Protein AF-A0A520V475-F1 (afdb_monomer)

Radius of gyration: 19.67 Å; Cα contacts (8 Å, |Δi|>4): 107; chains: 1; bounding box: 27×56×56 Å

Nearest PDB structures (foldseek):
  7ae9-assembly2_G  TM=4.766E-01  e=3.519E-02  Aphanizomenon flos-aquae 2012/KM1/D3
  7ae9-assembly1_E  TM=4.631E-01  e=1.419E-01  Aphanizomenon flos-aquae 2012/KM1/D3
  7ae2-assembly1_B-2  TM=5.123E-01  e=3.446E-01  Aphanizomenon flos-aquae 2012/KM1/D3
  8zpj-assembly1_A-1  TM=6.627E-01  e=3.375E+00  Escherichia coli K-12

Foldseek 3Di:
DDDDPDPPPVVVCVVPPCVPDDCPDCPDVLLVVLLVPDPDPVVNVLSVQWPDKPQSPDDLPPDDDPAAREIETEGNDPVSLVVVVVLCVDPVSVVVVLVSCCVRRNNRHHYHYDYD

Sequence (116 aa):
MKRKKKLDTDLNRELFDTSKYIRIYELSPIWFKLLSNLENNFLRELLEDVNYIKGIESKPVNVIDNKPLSLEINFKTNSSYNLFKLSMTNEESRKIIEKIFKVTFGDEIKLSIQKP

Solvent-accessible surface area (backbone atoms only — not comparable to full-atom values): 7176 Å² total; per-residue (Å²): 137,87,83,77,78,78,76,63,64,64,65,54,51,61,78,67,54,59,86,84,55,81,74,88,72,76,72,46,71,67,55,52,51,43,55,72,68,48,86,48,66,69,61,36,59,48,64,65,45,47,68,52,67,47,70,72,78,91,58,84,88,68,85,77,66,106,61,56,51,52,37,38,41,26,21,64,39,67,65,48,39,51,53,50,54,52,37,61,68,37,66,70,52,27,53,54,50,52,51,55,47,29,77,66,73,40,90,52,63,41,82,44,79,40,77,97

pLDDT: mean 70.55, std 13.69, range [37.84, 87.12]

Structure (mmCIF, N/CA/C/O backbone):
data_AF-A0A520V475-F1
#
_entry.id   AF-A0A520V475-F1
#
loop_
_atom_site.group_PDB
_atom_site.id
_atom_site.type_symbol
_atom_site.label_atom_id
_atom_site.label_alt_id
_atom_site.label_comp_id
_atom_site.label_asym_id
_atom_site.label_entity_id
_atom_site.label_seq_id
_atom_site.pdbx_PDB_ins_code
_atom_site.Cartn_x
_atom_site.Cartn_y
_atom_site.Cartn_z
_atom_site.occupancy
_atom_site.B_iso_or_equiv
_atom_site.auth_seq_id
_atom_site.auth_comp_id
_atom_site.auth_asym_id
_atom_site.auth_atom_id
_atom_site.pdbx_PDB_model_num
ATOM 1 N N . MET A 1 1 ? -14.883 -42.089 -39.921 1.00 40.56 1 MET A N 1
ATOM 2 C CA . MET A 1 1 ? -13.676 -42.258 -39.076 1.00 40.56 1 MET A CA 1
ATOM 3 C C . MET A 1 1 ? -13.364 -40.945 -38.360 1.00 40.56 1 MET A C 1
ATOM 5 O O . MET A 1 1 ? -12.984 -39.987 -39.017 1.00 40.56 1 MET A O 1
ATOM 9 N N . LYS A 1 2 ? -13.570 -40.857 -37.037 1.00 43.94 2 LYS A N 1
ATOM 10 C CA . LYS A 1 2 ? -13.237 -39.652 -36.253 1.00 43.94 2 LYS A CA 1
ATOM 11 C C . LYS A 1 2 ? -11.760 -39.717 -35.839 1.00 43.94 2 LYS A C 1
ATOM 13 O O . LYS A 1 2 ? -11.410 -40.496 -34.958 1.00 43.94 2 LYS A O 1
ATOM 18 N N . ARG A 1 3 ? -10.888 -38.933 -36.485 1.00 49.47 3 ARG A N 1
ATOM 19 C CA . ARG A 1 3 ? -9.482 -38.771 -36.070 1.00 49.47 3 ARG A CA 1
ATOM 20 C C . ARG A 1 3 ? -9.451 -37.995 -34.748 1.00 49.47 3 ARG A C 1
ATOM 22 O O . ARG A 1 3 ? -9.701 -36.794 -34.737 1.00 49.47 3 ARG A O 1
ATOM 29 N N . LYS A 1 4 ? -9.170 -38.672 -33.632 1.00 56.88 4 LYS A N 1
ATOM 30 C CA . LYS A 1 4 ? -8.828 -38.003 -32.368 1.00 56.88 4 LYS A CA 1
ATOM 31 C C . LYS A 1 4 ? -7.462 -37.333 -32.559 1.00 56.88 4 LYS A C 1
ATOM 33 O O . LYS A 1 4 ? -6.468 -38.035 -32.729 1.00 56.88 4 LYS A O 1
ATOM 38 N N . LYS A 1 5 ? -7.416 -35.994 -32.581 1.00 59.22 5 LYS A N 1
ATOM 39 C CA . LYS A 1 5 ? -6.159 -35.236 -32.473 1.00 59.22 5 LYS A CA 1
ATOM 40 C C . LYS A 1 5 ? -5.519 -35.628 -31.139 1.00 59.22 5 LYS A C 1
ATOM 42 O O . LYS A 1 5 ? -6.118 -35.385 -30.095 1.00 59.22 5 LYS A O 1
ATOM 47 N N . LYS A 1 6 ? -4.353 -36.278 -31.172 1.00 58.09 6 LYS A N 1
ATOM 48 C CA . LYS A 1 6 ? -3.510 -36.407 -29.979 1.00 58.09 6 LYS A CA 1
ATOM 49 C C . LYS A 1 6 ? -3.157 -34.979 -29.562 1.00 58.09 6 LYS A C 1
ATOM 51 O O . LYS A 1 6 ? -2.584 -34.251 -30.365 1.00 58.09 6 L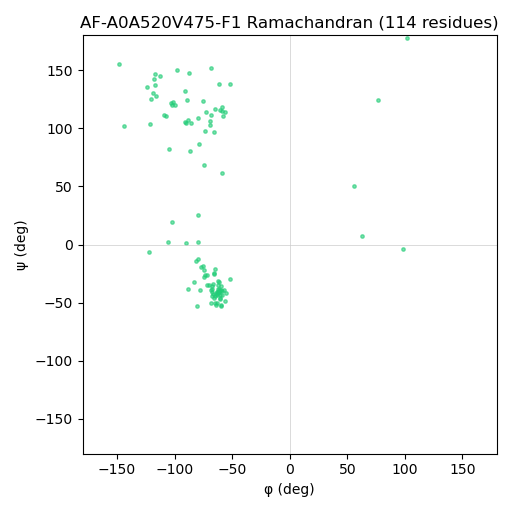YS A O 1
ATOM 56 N N . LEU A 1 7 ? -3.600 -34.553 -28.381 1.00 57.16 7 LEU A N 1
ATOM 57 C CA . LEU A 1 7 ? -3.084 -33.330 -27.779 1.00 57.16 7 LEU A CA 1
ATOM 58 C C . LEU A 1 7 ? -1.606 -33.589 -27.485 1.00 57.16 7 LEU A C 1
ATOM 60 O O . LEU A 1 7 ? -1.306 -34.479 -26.692 1.00 57.16 7 LEU A O 1
ATOM 64 N N . ASP A 1 8 ? -0.716 -32.845 -28.134 1.00 58.75 8 ASP A N 1
ATOM 65 C CA . ASP A 1 8 ? 0.701 -32.814 -27.780 1.00 58.75 8 ASP A CA 1
ATOM 66 C C . ASP A 1 8 ? 0.832 -32.187 -26.390 1.00 58.75 8 ASP A C 1
ATOM 68 O O . ASP A 1 8 ? 0.770 -30.970 -26.204 1.00 58.75 8 ASP A O 1
ATOM 72 N N . THR A 1 9 ? 0.921 -33.038 -25.373 1.00 59.53 9 THR A N 1
ATOM 73 C CA . THR A 1 9 ? 1.080 -32.637 -23.971 1.00 59.53 9 THR A CA 1
ATOM 74 C C . THR A 1 9 ? 2.421 -31.956 -23.710 1.00 59.53 9 THR A C 1
ATOM 76 O O . THR A 1 9 ? 2.509 -31.139 -22.796 1.00 59.53 9 THR A O 1
ATOM 79 N N . ASP A 1 10 ? 3.429 -32.234 -24.536 1.00 58.38 10 ASP A N 1
ATOM 80 C CA . ASP A 1 10 ? 4.772 -31.671 -24.392 1.00 58.38 10 ASP A CA 1
ATOM 81 C C . ASP A 1 10 ? 4.845 -30.223 -24.891 1.00 58.38 10 ASP A C 1
ATOM 83 O O . ASP A 1 10 ? 5.401 -29.370 -24.202 1.00 58.38 10 ASP A O 1
ATOM 87 N N . LEU A 1 11 ? 4.158 -29.900 -25.995 1.00 56.31 11 LEU A N 1
ATOM 88 C CA . LEU A 1 11 ? 4.054 -28.523 -26.493 1.00 56.31 11 LEU A CA 1
ATOM 89 C C . LEU A 1 11 ? 3.360 -27.607 -25.471 1.00 56.31 11 LEU A C 1
ATOM 91 O O . LEU A 1 11 ? 3.749 -26.461 -25.268 1.00 56.31 11 LEU A O 1
ATOM 95 N N . ASN A 1 12 ? 2.344 -28.135 -24.783 1.00 58.88 12 ASN A N 1
ATOM 96 C CA . ASN A 1 12 ? 1.657 -27.401 -23.725 1.00 58.88 12 ASN A CA 1
ATOM 97 C C . ASN A 1 12 ? 2.564 -27.171 -22.511 1.00 58.88 12 ASN A C 1
ATOM 99 O O . ASN A 1 12 ? 2.521 -26.093 -21.932 1.00 58.88 12 ASN A O 1
ATOM 103 N N . ARG A 1 13 ? 3.411 -28.138 -22.131 1.00 58.66 13 ARG A N 1
ATOM 104 C CA . ARG A 1 13 ? 4.364 -27.952 -21.024 1.00 58.66 13 ARG A CA 1
ATOM 105 C C . ARG A 1 13 ? 5.362 -26.837 -21.306 1.00 58.66 13 ARG A C 1
ATOM 107 O O . ARG A 1 13 ? 5.609 -26.038 -20.413 1.00 58.66 13 ARG A O 1
ATOM 114 N N . GLU A 1 14 ? 5.882 -26.756 -22.527 1.00 60.50 14 GLU A N 1
ATOM 115 C CA . GLU A 1 14 ? 6.825 -25.698 -22.906 1.00 60.50 14 GLU A CA 1
ATOM 116 C C . GLU A 1 14 ? 6.180 -24.307 -22.944 1.00 60.50 14 GLU A C 1
ATOM 118 O O . GLU A 1 14 ? 6.814 -23.338 -22.537 1.00 60.50 14 GLU A O 1
ATOM 123 N N . LEU A 1 15 ? 4.912 -24.199 -23.362 1.00 59.06 15 LEU A N 1
ATOM 124 C CA . LEU A 1 15 ? 4.174 -22.927 -23.371 1.00 59.06 15 LEU A CA 1
ATOM 125 C C . LEU A 1 15 ? 3.916 -22.363 -21.963 1.00 59.06 15 LEU A C 1
ATOM 127 O O . LEU A 1 15 ? 3.755 -21.152 -21.817 1.00 59.06 15 LEU A O 1
ATOM 131 N N . PHE A 1 16 ? 3.883 -23.216 -20.934 1.00 57.91 16 PHE A N 1
ATOM 132 C CA . PHE A 1 16 ? 3.700 -22.808 -19.535 1.00 57.91 16 PHE A CA 1
ATOM 133 C C . PHE A 1 16 ? 4.988 -22.876 -18.702 1.00 57.91 16 PHE A C 1
ATOM 135 O O . PHE A 1 16 ? 4.956 -22.582 -17.505 1.00 57.91 16 PHE A O 1
ATOM 142 N N . ASP A 1 17 ? 6.124 -23.240 -19.303 1.00 60.34 17 ASP A N 1
ATOM 143 C CA . ASP A 1 17 ? 7.411 -23.270 -18.615 1.00 60.34 17 ASP A CA 1
ATOM 144 C C . ASP A 1 17 ? 7.983 -21.854 -18.496 1.00 60.34 17 ASP A C 1
ATOM 146 O O . ASP A 1 17 ? 8.768 -21.373 -19.317 1.00 60.34 17 ASP A O 1
ATOM 150 N N . THR A 1 18 ? 7.576 -21.166 -17.431 1.00 60.06 18 THR A N 1
ATOM 151 C CA . THR A 1 18 ? 8.043 -19.808 -17.157 1.00 60.06 18 THR A CA 1
ATOM 152 C C . THR A 1 18 ? 9.435 -19.755 -16.520 1.00 60.06 18 THR A C 1
ATOM 154 O O . THR A 1 18 ? 9.901 -18.662 -16.205 1.00 60.06 18 THR A O 1
ATOM 157 N N . SER A 1 19 ? 10.108 -20.897 -16.306 1.00 61.12 19 SER A N 1
ATOM 158 C CA . SER A 1 19 ? 11.432 -20.949 -15.660 1.00 61.12 19 SER A CA 1
ATOM 159 C C . SER A 1 19 ? 12.535 -20.258 -16.471 1.00 61.12 19 SER A C 1
ATOM 161 O O . SER A 1 19 ? 13.546 -19.837 -15.915 1.00 61.12 19 SER A O 1
ATOM 163 N N . LYS A 1 20 ? 12.316 -20.095 -17.782 1.00 57.91 20 LYS A N 1
ATOM 164 C CA . LYS A 1 20 ? 13.227 -19.419 -18.720 1.00 57.91 20 LYS A CA 1
ATOM 165 C C . LYS A 1 20 ? 13.139 -17.891 -18.661 1.00 57.91 20 LYS A C 1
ATOM 167 O O . LYS A 1 20 ? 13.991 -17.217 -19.236 1.00 57.91 20 LYS A O 1
ATOM 172 N N . TYR A 1 21 ? 12.125 -17.338 -17.994 1.00 52.56 21 TYR A N 1
ATOM 173 C CA . TYR A 1 21 ? 11.941 -15.895 -17.875 1.00 52.56 21 TYR A CA 1
ATOM 174 C C . TYR A 1 21 ? 12.412 -15.415 -16.506 1.00 52.56 21 TYR A C 1
ATOM 176 O O . TYR A 1 21 ? 11.906 -15.836 -15.466 1.00 52.56 21 TYR A O 1
ATOM 184 N N . ILE A 1 22 ? 13.353 -14.475 -16.508 1.00 47.22 22 ILE A N 1
ATOM 185 C CA . ILE A 1 22 ? 13.708 -13.719 -15.310 1.00 47.22 22 ILE A CA 1
ATOM 186 C C . ILE A 1 22 ? 12.555 -12.752 -15.047 1.00 47.22 22 ILE A C 1
ATOM 188 O O . ILE A 1 22 ? 12.287 -11.858 -15.853 1.00 47.22 22 ILE A O 1
ATOM 192 N N . ARG A 1 23 ? 11.840 -12.939 -13.935 1.00 50.44 23 ARG A N 1
ATOM 193 C CA . ARG A 1 23 ? 10.809 -11.991 -13.503 1.00 50.44 23 ARG A CA 1
ATOM 194 C C . ARG A 1 23 ? 11.505 -10.705 -13.062 1.00 50.44 23 ARG A C 1
ATOM 196 O O . ARG A 1 23 ? 12.101 -10.646 -11.996 1.00 50.44 23 ARG A O 1
ATOM 203 N N . ILE A 1 24 ? 11.453 -9.689 -13.918 1.00 46.47 24 ILE A N 1
ATOM 204 C CA . ILE A 1 24 ? 12.111 -8.390 -13.697 1.00 46.47 24 ILE A CA 1
ATOM 205 C C . ILE A 1 24 ? 11.355 -7.554 -12.644 1.00 46.47 24 ILE A C 1
ATOM 207 O O . ILE A 1 24 ? 11.941 -6.694 -12.000 1.00 46.47 24 ILE A O 1
ATOM 211 N N . TYR A 1 25 ? 10.066 -7.854 -12.438 1.00 52.31 25 TYR A N 1
ATOM 212 C CA . TYR A 1 25 ? 9.224 -7.322 -11.368 1.00 52.31 25 TYR A CA 1
ATOM 213 C C . TYR A 1 25 ? 8.261 -8.415 -10.887 1.00 52.31 25 TYR A C 1
ATOM 215 O O . TYR A 1 25 ? 7.251 -8.689 -11.534 1.00 52.31 25 TYR A O 1
ATOM 223 N N . GLU A 1 26 ? 8.541 -9.044 -9.747 1.00 56.56 26 GLU A N 1
ATOM 224 C CA . GLU A 1 26 ? 7.498 -9.730 -8.979 1.00 56.56 26 GLU A CA 1
ATOM 225 C C . GLU A 1 26 ? 6.844 -8.712 -8.050 1.00 56.56 26 GLU A C 1
ATOM 227 O O . GLU A 1 26 ? 7.153 -8.629 -6.863 1.00 56.56 26 GLU A O 1
ATOM 232 N N . LEU A 1 27 ? 5.914 -7.913 -8.580 1.00 60.38 27 LEU A N 1
ATOM 233 C CA . LEU A 1 27 ? 4.917 -7.323 -7.692 1.00 60.38 27 LEU A CA 1
ATOM 234 C C . LEU A 1 27 ? 4.195 -8.495 -7.026 1.00 60.38 27 LEU A C 1
ATOM 236 O O . LEU A 1 27 ? 3.622 -9.344 -7.712 1.00 60.38 27 LEU A O 1
ATOM 240 N N . SER A 1 28 ? 4.286 -8.579 -5.697 1.00 66.50 28 SER A N 1
ATOM 241 C CA . SER A 1 28 ? 3.705 -9.692 -4.949 1.00 66.5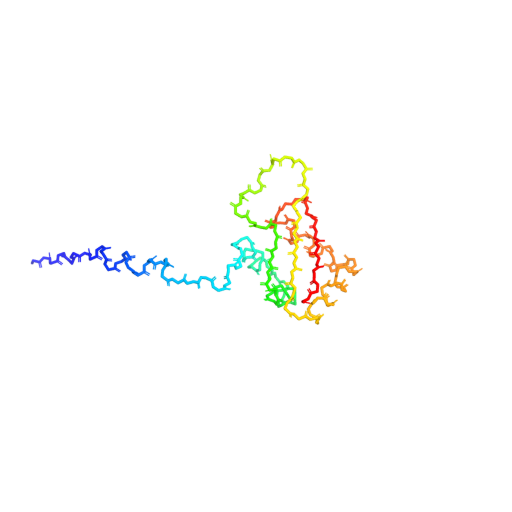0 28 SER A CA 1
ATOM 242 C C . SER A 1 28 ? 2.230 -9.873 -5.338 1.00 66.50 28 SER A C 1
ATOM 244 O O . SER A 1 28 ? 1.514 -8.871 -5.450 1.00 66.50 28 SER A O 1
ATOM 246 N N . PRO A 1 29 ? 1.725 -11.110 -5.515 1.00 68.88 29 PRO A N 1
ATOM 247 C CA . PRO A 1 29 ? 0.328 -11.355 -5.882 1.00 68.88 29 PRO A CA 1
ATOM 248 C C . PRO A 1 29 ? -0.684 -10.640 -4.974 1.00 68.88 29 PRO A C 1
ATOM 250 O O . PRO A 1 29 ? -1.760 -10.241 -5.415 1.00 68.88 29 PRO A O 1
ATOM 253 N N . ILE A 1 30 ? -0.326 -10.429 -3.704 1.00 70.50 30 ILE A N 1
ATOM 254 C CA . ILE A 1 30 ? -1.152 -9.707 -2.730 1.00 70.50 30 ILE A CA 1
ATOM 255 C C . ILE A 1 30 ? -1.184 -8.200 -3.038 1.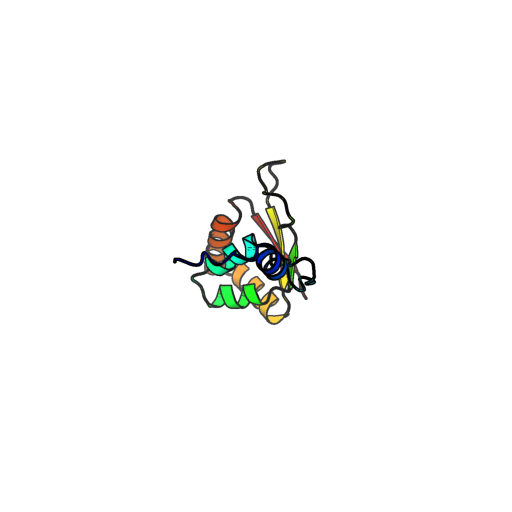00 70.50 30 ILE A C 1
ATOM 257 O O . ILE A 1 30 ? -2.225 -7.566 -2.892 1.00 70.50 30 ILE A O 1
ATOM 261 N N . TRP A 1 31 ? -0.087 -7.627 -3.539 1.00 76.69 31 TRP A N 1
ATOM 262 C CA . TRP A 1 31 ? -0.064 -6.242 -4.012 1.00 76.69 31 TRP A CA 1
ATOM 263 C C . TRP A 1 31 ? -0.914 -6.058 -5.266 1.00 76.69 31 TRP A C 1
ATOM 265 O O . TRP A 1 31 ? -1.673 -5.099 -5.369 1.00 76.69 31 TRP A O 1
ATOM 275 N N . PHE A 1 32 ? -0.863 -7.016 -6.194 1.00 74.44 32 PHE A N 1
ATOM 276 C CA . PHE A 1 32 ? -1.749 -7.005 -7.357 1.00 74.44 32 PHE A CA 1
ATOM 277 C C . PHE A 1 32 ? -3.228 -7.077 -6.946 1.00 74.44 32 PHE A C 1
ATOM 279 O O . PHE A 1 32 ? -4.067 -6.361 -7.496 1.00 74.44 32 PHE A O 1
ATOM 286 N N . LYS A 1 33 ? -3.548 -7.888 -5.927 1.00 74.19 33 LYS A N 1
ATOM 287 C CA . LYS A 1 33 ? -4.888 -7.938 -5.328 1.00 74.19 33 LYS A CA 1
ATOM 288 C C . LYS A 1 33 ? -5.291 -6.592 -4.718 1.00 74.19 33 LYS A C 1
ATOM 290 O O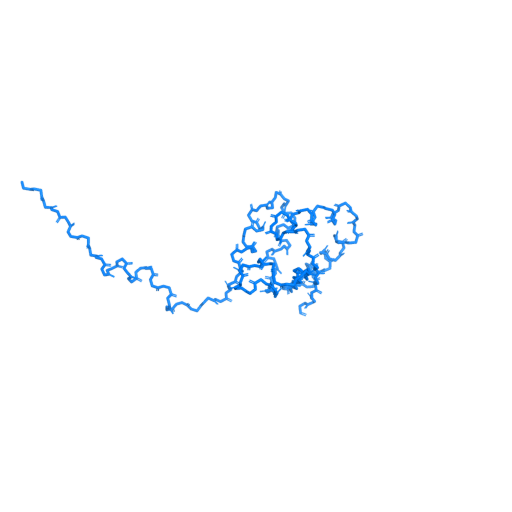 . LYS A 1 33 ? -6.431 -6.179 -4.902 1.00 74.19 33 LYS A O 1
ATOM 295 N N . LEU A 1 34 ? -4.366 -5.896 -4.050 1.00 81.12 34 LEU A N 1
ATOM 296 C CA . LEU A 1 34 ? -4.609 -4.545 -3.544 1.00 81.12 34 LEU A CA 1
ATOM 297 C C . LEU A 1 34 ? -4.945 -3.589 -4.688 1.00 81.12 34 LEU A C 1
ATOM 299 O O . LEU A 1 34 ? -5.992 -2.954 -4.648 1.00 81.12 34 LEU A O 1
ATOM 303 N N . LEU A 1 35 ? -4.102 -3.536 -5.724 1.00 79.81 35 LEU A N 1
ATOM 304 C CA . LEU A 1 35 ? -4.293 -2.649 -6.876 1.00 79.81 35 LEU A CA 1
ATOM 305 C C . LEU A 1 35 ? -5.613 -2.917 -7.612 1.00 79.81 35 LEU A C 1
ATOM 307 O O . LEU A 1 35 ? -6.267 -1.983 -8.065 1.00 79.81 35 LEU A O 1
ATOM 311 N N . SER A 1 36 ? -6.028 -4.183 -7.691 1.00 75.00 36 SER A N 1
ATOM 312 C CA . SER A 1 36 ? -7.284 -4.589 -8.338 1.00 75.00 36 SER A CA 1
ATOM 313 C C . SER A 1 36 ? -8.531 -4.200 -7.537 1.00 75.00 36 SER A C 1
ATOM 315 O O . SER A 1 36 ? -9.595 -4.015 -8.119 1.00 75.00 36 SER A O 1
ATOM 317 N N . ASN A 1 37 ? -8.404 -4.066 -6.214 1.00 75.62 37 ASN A N 1
ATOM 318 C CA . ASN A 1 37 ? -9.492 -3.674 -5.314 1.00 75.62 37 ASN A CA 1
ATOM 319 C C . ASN A 1 37 ? -9.588 -2.149 -5.117 1.00 75.62 37 ASN A C 1
ATOM 321 O O . ASN A 1 37 ? -10.428 -1.678 -4.348 1.00 75.62 37 ASN A O 1
ATOM 325 N N . LEU A 1 38 ? -8.723 -1.366 -5.770 1.00 78.38 38 LEU A N 1
ATOM 326 C CA . LEU A 1 38 ? -8.752 0.090 -5.701 1.00 78.38 38 LEU A CA 1
ATOM 327 C C . LEU A 1 38 ? -9.826 0.661 -6.627 1.00 78.38 38 LEU A C 1
ATOM 329 O O . LEU A 1 38 ? -9.651 0.709 -7.840 1.00 78.38 38 LEU A O 1
ATOM 333 N N . GLU A 1 39 ? -10.899 1.187 -6.038 1.00 71.69 39 GLU A N 1
ATOM 334 C CA . GLU A 1 39 ? -11.875 2.026 -6.754 1.00 71.69 39 GLU A CA 1
ATOM 335 C C . GLU A 1 39 ? -11.353 3.458 -6.981 1.00 71.69 39 GLU A C 1
ATOM 337 O O . GLU A 1 39 ? -11.844 4.187 -7.840 1.00 71.69 39 GLU A O 1
ATOM 342 N N . ASN A 1 40 ? -10.342 3.880 -6.213 1.00 75.56 40 ASN A N 1
ATOM 343 C CA . ASN A 1 40 ? -9.756 5.212 -6.314 1.00 75.56 40 ASN A CA 1
ATOM 344 C C . ASN A 1 40 ? -8.616 5.236 -7.347 1.00 75.56 40 ASN A C 1
ATOM 346 O O . ASN A 1 40 ? -7.511 4.761 -7.070 1.00 75.56 40 ASN A O 1
ATOM 350 N N . ASN A 1 41 ? -8.880 5.850 -8.506 1.00 77.50 41 ASN A N 1
ATOM 351 C CA . ASN A 1 41 ? -7.918 5.982 -9.607 1.00 77.50 41 ASN A CA 1
ATOM 352 C C . ASN A 1 41 ? -6.617 6.689 -9.193 1.00 77.50 41 ASN A C 1
ATOM 354 O O . ASN A 1 41 ? -5.541 6.251 -9.583 1.00 77.50 41 ASN A O 1
ATOM 358 N N . PHE A 1 42 ? -6.693 7.724 -8.349 1.00 78.12 42 PHE A N 1
ATOM 359 C CA . PHE A 1 42 ? -5.508 8.458 -7.895 1.00 78.12 42 PHE A CA 1
ATOM 360 C C . PHE A 1 42 ? -4.592 7.584 -7.031 1.00 78.12 42 PHE A C 1
ATOM 362 O O . PHE A 1 42 ? -3.378 7.545 -7.226 1.00 78.12 42 PHE A O 1
ATOM 369 N N . LEU A 1 43 ? -5.173 6.851 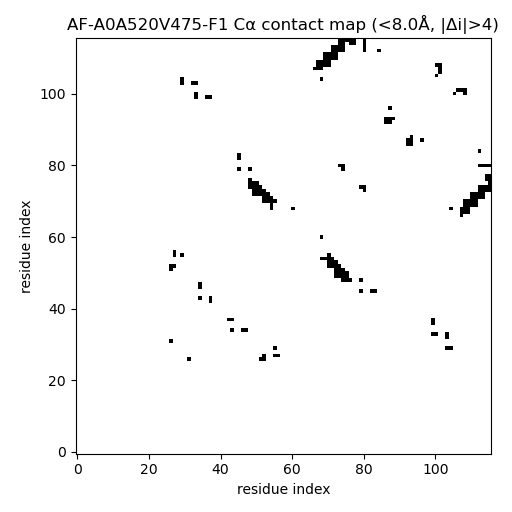-6.076 1.00 78.31 43 LEU A N 1
ATOM 370 C CA . LEU A 1 43 ? -4.394 5.971 -5.207 1.00 78.31 43 LEU A CA 1
ATOM 371 C C . LEU A 1 43 ? -3.789 4.806 -5.999 1.00 78.31 43 LEU A C 1
ATOM 373 O O . LEU A 1 43 ? -2.680 4.370 -5.700 1.00 78.31 43 LEU A O 1
ATOM 377 N N . ARG A 1 44 ? -4.502 4.325 -7.021 1.00 81.25 44 ARG A N 1
ATOM 378 C CA . ARG A 1 44 ? -4.016 3.278 -7.917 1.00 81.25 44 ARG A CA 1
ATOM 379 C C . ARG A 1 44 ? -2.800 3.727 -8.718 1.00 81.25 44 ARG A C 1
ATOM 381 O O . ARG A 1 44 ? -1.785 3.046 -8.649 1.00 81.25 44 ARG A O 1
ATOM 388 N N . GLU A 1 45 ? -2.873 4.867 -9.402 1.00 80.88 45 GLU A N 1
ATOM 389 C CA . GLU A 1 45 ? -1.738 5.416 -10.163 1.00 80.88 45 GLU A CA 1
ATOM 390 C C . GLU A 1 45 ? -0.500 5.590 -9.277 1.00 80.88 45 GLU A C 1
ATOM 392 O O . GLU A 1 45 ? 0.618 5.234 -9.646 1.00 80.88 45 GLU A O 1
ATOM 397 N N . LEU A 1 46 ? -0.712 6.072 -8.054 1.00 82.19 46 LEU A N 1
ATOM 398 C CA . LEU A 1 46 ? 0.365 6.284 -7.105 1.00 82.19 46 LEU A CA 1
ATOM 399 C C . LEU A 1 4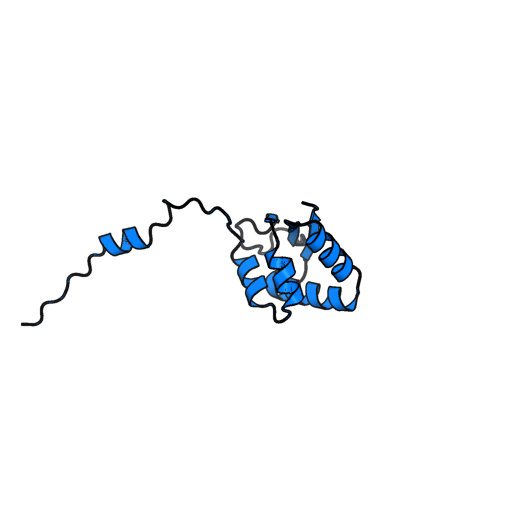6 ? 0.987 4.966 -6.605 1.00 82.19 46 LEU A C 1
ATOM 401 O O . LEU A 1 46 ? 2.203 4.892 -6.424 1.00 82.19 46 LEU A O 1
ATOM 405 N N . LEU A 1 47 ? 0.180 3.926 -6.369 1.00 81.69 47 LEU A N 1
ATOM 406 C CA . LEU A 1 47 ? 0.660 2.614 -5.912 1.00 81.69 47 LEU A CA 1
ATOM 407 C C . LEU A 1 47 ? 1.190 1.729 -7.059 1.00 81.69 47 LEU A C 1
ATOM 409 O O . LEU A 1 47 ? 1.880 0.741 -6.793 1.00 81.69 47 LEU A O 1
ATOM 413 N N . GLU A 1 48 ? 0.907 2.080 -8.316 1.00 82.69 48 GLU A N 1
ATOM 414 C CA . GLU A 1 48 ? 1.557 1.527 -9.513 1.00 82.69 48 GLU A CA 1
ATOM 415 C C . GLU A 1 48 ? 2.988 2.080 -9.695 1.00 82.69 48 GLU A C 1
ATOM 417 O O . GLU A 1 48 ? 3.877 1.375 -10.190 1.00 82.69 48 GLU A O 1
ATOM 422 N N . ASP A 1 49 ? 3.263 3.295 -9.205 1.00 83.06 49 ASP A N 1
ATOM 423 C CA . ASP A 1 49 ? 4.601 3.912 -9.204 1.00 83.06 49 ASP A CA 1
ATOM 424 C C . ASP A 1 49 ? 5.521 3.403 -8.070 1.00 83.06 49 ASP A C 1
ATOM 426 O O . ASP A 1 49 ? 6.456 4.071 -7.619 1.00 83.06 49 ASP A O 1
ATOM 430 N N . VAL A 1 50 ? 5.267 2.189 -7.588 1.00 83.06 50 VAL A N 1
ATOM 431 C CA . VAL A 1 50 ? 6.054 1.522 -6.549 1.00 83.06 50 VAL A CA 1
ATOM 432 C C . VAL A 1 50 ? 7.153 0.682 -7.195 1.00 83.06 50 VAL A C 1
ATOM 434 O O . VAL A 1 50 ? 6.925 -0.057 -8.152 1.00 83.06 50 VAL A O 1
ATOM 437 N N . ASN A 1 51 ? 8.375 0.831 -6.690 1.00 76.75 51 ASN A N 1
ATOM 438 C CA . ASN A 1 51 ? 9.565 0.131 -7.159 1.00 76.75 51 ASN A CA 1
ATOM 439 C C . ASN A 1 51 ? 9.634 -1.283 -6.570 1.00 76.75 51 ASN A C 1
ATOM 441 O O . ASN A 1 51 ? 9.716 -2.267 -7.300 1.00 76.75 51 ASN A O 1
ATOM 445 N N . TYR A 1 52 ? 9.536 -1.382 -5.244 1.00 72.56 52 TYR A N 1
ATOM 446 C CA . TYR A 1 52 ? 9.451 -2.647 -4.524 1.00 72.56 52 TYR A CA 1
ATOM 447 C C . TYR A 1 52 ? 8.617 -2.489 -3.252 1.00 72.56 52 TYR A C 1
ATOM 449 O O . TYR A 1 52 ? 8.529 -1.399 -2.679 1.00 72.56 52 TYR A O 1
ATOM 457 N N . ILE A 1 53 ? 8.045 -3.602 -2.786 1.00 75.19 53 ILE A N 1
ATOM 458 C CA . ILE A 1 53 ? 7.463 -3.701 -1.446 1.00 75.19 53 ILE A CA 1
ATOM 459 C C . ILE A 1 53 ? 8.181 -4.804 -0.682 1.00 75.19 53 ILE A C 1
ATOM 461 O O . ILE A 1 53 ? 8.226 -5.944 -1.143 1.00 75.19 53 ILE A O 1
ATOM 465 N N . LYS A 1 54 ? 8.712 -4.477 0.496 1.00 73.19 54 LYS A N 1
ATOM 466 C CA . LYS A 1 54 ? 9.247 -5.468 1.437 1.00 73.19 54 LYS A CA 1
ATOM 467 C C . LYS A 1 54 ? 8.209 -5.786 2.509 1.00 73.19 54 LYS A C 1
ATOM 469 O O . LYS A 1 54 ? 7.379 -4.946 2.854 1.00 73.19 54 LYS A O 1
ATOM 474 N N . GLY A 1 55 ? 8.258 -7.013 3.023 1.00 66.81 55 GLY A N 1
ATOM 475 C CA . GLY A 1 55 ? 7.316 -7.513 4.034 1.00 66.81 55 GLY A CA 1
ATOM 476 C C . GLY A 1 55 ? 6.166 -8.362 3.482 1.00 66.81 55 GLY A C 1
ATOM 477 O O . GLY A 1 55 ? 5.418 -8.931 4.266 1.00 66.81 55 GLY A O 1
ATOM 478 N N . ILE A 1 56 ? 6.054 -8.515 2.155 1.00 64.50 56 ILE A N 1
ATOM 479 C CA . ILE A 1 56 ? 5.088 -9.421 1.490 1.00 64.50 56 ILE A CA 1
ATOM 480 C C . ILE A 1 56 ? 5.778 -10.718 1.012 1.00 64.50 56 ILE A C 1
ATOM 482 O O . ILE A 1 56 ? 5.295 -11.416 0.119 1.00 64.50 56 ILE A O 1
ATOM 486 N N . GLU A 1 57 ? 6.947 -11.033 1.573 1.00 55.12 57 GLU A N 1
ATOM 487 C CA . GLU A 1 57 ? 7.759 -12.175 1.160 1.00 55.12 57 GLU A CA 1
ATOM 488 C C . GLU A 1 57 ? 7.129 -13.494 1.636 1.00 55.12 57 GLU A C 1
ATOM 490 O O . GLU A 1 57 ? 7.285 -13.937 2.772 1.00 55.12 57 GLU A O 1
ATOM 495 N N . SER A 1 58 ? 6.408 -14.124 0.709 1.00 44.81 58 SER A N 1
ATOM 496 C CA . SER A 1 58 ? 6.382 -15.577 0.479 1.00 44.81 58 SER A CA 1
ATOM 497 C C . SER A 1 58 ? 5.864 -16.499 1.584 1.00 44.81 58 SER A C 1
ATOM 499 O O . SER A 1 58 ? 5.932 -17.719 1.425 1.00 44.81 58 SER A O 1
ATOM 501 N N . LYS A 1 59 ? 5.304 -15.982 2.677 1.00 43.66 59 LYS A N 1
ATOM 502 C CA . LYS A 1 59 ? 4.539 -16.794 3.628 1.00 43.66 59 LYS A CA 1
ATOM 503 C C . LYS A 1 59 ? 3.142 -16.208 3.787 1.00 43.66 59 LYS A C 1
ATOM 505 O O . LYS A 1 59 ? 3.023 -14.990 3.906 1.00 43.66 59 LYS A O 1
ATOM 510 N N . PRO A 1 60 ? 2.081 -17.040 3.791 1.00 40.41 60 PRO A N 1
ATOM 511 C CA . PRO A 1 60 ? 0.793 -16.576 4.275 1.00 40.41 60 PRO A CA 1
ATOM 512 C C . PRO A 1 60 ? 1.054 -16.089 5.695 1.00 40.41 60 PRO A C 1
ATOM 514 O O . PRO A 1 60 ? 1.481 -16.873 6.544 1.00 40.41 60 PRO A O 1
ATOM 517 N N . VAL A 1 61 ? 0.904 -14.787 5.925 1.00 47.78 61 VAL A N 1
ATOM 518 C CA . VAL A 1 61 ? 1.094 -14.183 7.243 1.00 47.78 61 VAL A CA 1
ATOM 519 C C . VAL A 1 61 ? -0.126 -14.554 8.075 1.00 47.78 61 VAL A C 1
ATOM 521 O O . VAL A 1 61 ? -0.987 -13.741 8.374 1.00 47.78 61 VAL A O 1
ATOM 524 N N . ASN A 1 62 ? -0.227 -15.840 8.390 1.00 37.84 62 ASN A N 1
ATOM 525 C CA . ASN A 1 62 ? -0.998 -16.309 9.508 1.00 37.84 62 ASN A CA 1
ATOM 526 C C . ASN A 1 62 ? -0.043 -16.360 10.697 1.00 37.84 62 ASN A C 1
ATOM 528 O O . ASN A 1 62 ? 0.786 -17.259 10.794 1.00 37.84 62 ASN A O 1
ATOM 532 N N . VAL A 1 63 ? -0.208 -15.388 11.592 1.00 46.41 63 VAL A N 1
ATOM 533 C CA . VAL A 1 63 ? -0.340 -15.662 13.029 1.00 46.41 63 VAL A CA 1
ATOM 534 C C . VAL A 1 63 ? 0.808 -16.475 13.652 1.00 46.41 63 VAL A C 1
ATOM 536 O O . VAL A 1 63 ? 0.575 -17.457 14.352 1.00 46.41 63 VAL A O 1
ATOM 539 N N . ILE A 1 64 ? 2.062 -16.083 13.426 1.00 42.56 64 ILE A N 1
ATOM 540 C CA . ILE A 1 64 ? 3.163 -16.530 14.287 1.00 42.56 64 ILE A CA 1
ATOM 541 C C . ILE A 1 64 ? 3.791 -1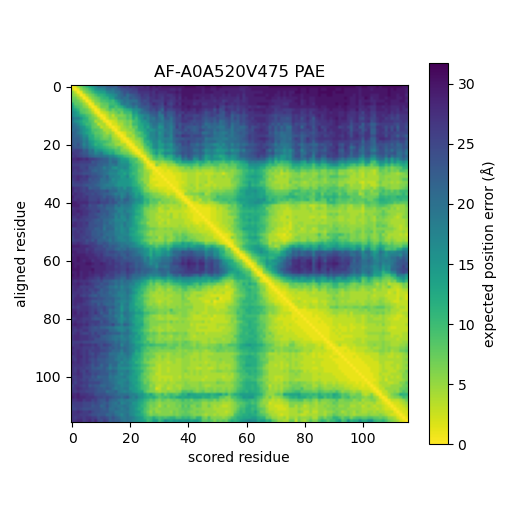5.264 14.849 1.00 42.56 64 ILE A C 1
ATOM 543 O O . ILE A 1 64 ? 4.488 -14.547 14.139 1.00 42.56 64 ILE A O 1
ATOM 547 N N . ASP A 1 65 ? 3.472 -14.997 16.111 1.00 47.03 65 ASP A N 1
ATOM 548 C CA . ASP A 1 65 ? 3.676 -13.753 16.855 1.00 47.03 65 ASP A CA 1
ATOM 549 C C . ASP A 1 65 ? 2.659 -12.666 16.489 1.00 47.03 65 ASP A C 1
ATOM 551 O O . ASP A 1 65 ? 2.552 -12.288 15.331 1.00 47.03 65 ASP A O 1
ATOM 555 N N . ASN A 1 66 ? 1.944 -12.132 17.486 1.00 53.22 66 ASN A N 1
ATOM 556 C CA . ASN A 1 66 ? 1.091 -10.931 17.427 1.00 53.22 66 ASN A CA 1
ATOM 557 C C . ASN A 1 66 ? 1.891 -9.679 17.004 1.00 53.22 66 ASN A C 1
ATOM 559 O O . ASN A 1 66 ? 2.093 -8.748 17.787 1.00 53.22 66 ASN A O 1
ATOM 563 N N . LYS A 1 67 ? 2.468 -9.699 15.806 1.00 55.53 67 LYS A N 1
ATOM 564 C CA . LYS A 1 67 ? 3.314 -8.656 15.253 1.00 55.53 67 LYS A CA 1
ATOM 565 C C . LYS A 1 67 ? 2.603 -8.091 14.031 1.00 55.53 67 LYS A C 1
ATOM 567 O O . LYS A 1 67 ? 2.266 -8.855 13.126 1.00 55.53 67 LYS A O 1
ATOM 572 N N . PRO A 1 68 ? 2.429 -6.763 13.971 1.00 63.38 68 PRO A N 1
ATOM 573 C CA . PRO A 1 68 ? 1.794 -6.132 12.833 1.00 63.38 68 PRO A CA 1
ATOM 574 C C . PRO A 1 68 ? 2.613 -6.393 11.570 1.00 63.38 68 PRO A C 1
ATOM 576 O O . PRO A 1 68 ? 3.847 -6.274 11.578 1.00 63.38 68 PRO A O 1
ATOM 579 N N . LEU A 1 69 ? 1.920 -6.699 10.474 1.00 72.00 69 LEU A N 1
ATOM 580 C CA . LEU A 1 69 ? 2.525 -6.822 9.159 1.00 72.00 69 LEU A CA 1
ATOM 581 C C . LEU A 1 69 ? 3.209 -5.499 8.821 1.00 72.00 69 LEU A C 1
ATOM 583 O O . LEU A 1 69 ? 2.558 -4.475 8.620 1.00 72.00 69 LEU A O 1
ATOM 587 N N . SER A 1 70 ? 4.536 -5.516 8.795 1.00 74.56 70 SER A N 1
ATOM 588 C CA . SER A 1 70 ? 5.327 -4.333 8.483 1.00 74.56 70 SER A CA 1
ATOM 589 C C . SER A 1 70 ? 5.558 -4.289 6.979 1.00 74.56 70 SER A C 1
ATOM 591 O O . SER A 1 70 ? 6.337 -5.074 6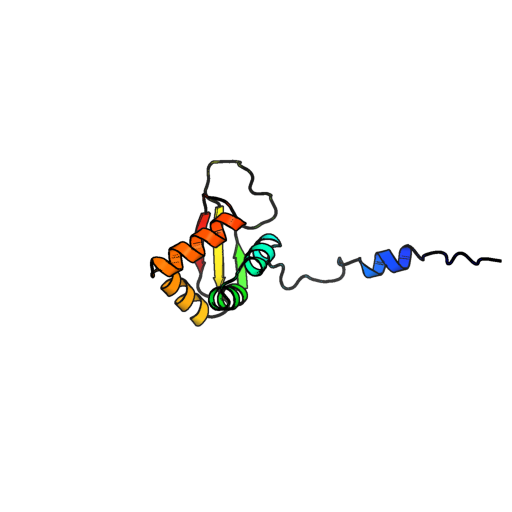.445 1.00 74.56 70 SER A O 1
ATOM 593 N N . LEU A 1 71 ? 4.833 -3.397 6.309 1.00 77.19 71 LEU A N 1
ATOM 594 C CA . LEU A 1 71 ? 4.915 -3.176 4.872 1.00 77.19 71 LEU A CA 1
ATOM 595 C C . LEU A 1 71 ? 5.786 -1.961 4.604 1.00 77.19 71 LEU A C 1
ATOM 597 O O . LEU A 1 71 ? 5.455 -0.853 5.025 1.00 77.19 71 LEU A O 1
ATOM 601 N N . GLU A 1 72 ? 6.867 -2.173 3.867 1.00 81.75 72 GLU A N 1
ATOM 602 C CA . GLU A 1 72 ? 7.780 -1.114 3.458 1.00 81.75 72 GLU A CA 1
ATOM 603 C C . GLU A 1 72 ? 7.641 -0.876 1.959 1.00 81.75 72 GLU A C 1
ATOM 605 O O . GLU A 1 72 ? 7.991 -1.736 1.151 1.00 81.75 72 GLU A O 1
ATOM 610 N N . ILE A 1 73 ? 7.108 0.290 1.600 1.00 84.88 73 ILE A N 1
ATOM 611 C CA . ILE A 1 73 ? 6.818 0.683 0.221 1.00 84.88 73 ILE A CA 1
ATOM 612 C C . ILE A 1 73 ? 7.907 1.647 -0.251 1.00 84.88 73 ILE A C 1
ATOM 614 O O . ILE A 1 73 ? 8.082 2.726 0.323 1.00 84.88 73 ILE A O 1
ATOM 618 N N . ASN A 1 74 ? 8.626 1.281 -1.309 1.00 83.56 74 ASN A N 1
ATOM 619 C CA . ASN A 1 74 ? 9.576 2.163 -1.981 1.00 83.56 74 ASN A CA 1
ATOM 620 C C . ASN A 1 74 ? 8.959 2.683 -3.282 1.00 83.56 74 ASN A C 1
ATOM 622 O O . ASN A 1 74 ? 8.569 1.892 -4.139 1.00 83.56 74 ASN A O 1
ATOM 626 N N . PHE A 1 75 ? 8.855 4.002 -3.430 1.00 84.19 75 PHE A N 1
ATOM 627 C CA . PHE A 1 75 ? 8.337 4.624 -4.653 1.00 84.19 75 PHE A CA 1
ATOM 628 C C . PHE A 1 75 ? 9.459 4.845 -5.665 1.00 84.19 75 PHE A C 1
ATOM 630 O O . PHE A 1 75 ? 10.586 5.145 -5.282 1.00 84.19 75 PHE A O 1
ATOM 637 N N . LYS A 1 76 ? 9.146 4.750 -6.961 1.00 82.75 76 LYS A N 1
ATOM 638 C CA . LYS A 1 76 ? 10.104 5.033 -8.042 1.00 82.75 76 LYS A CA 1
ATOM 639 C C . LYS A 1 76 ? 10.425 6.522 -8.131 1.00 82.75 76 LYS A C 1
ATOM 641 O O . LYS A 1 76 ? 11.553 6.890 -8.450 1.00 82.75 76 LYS A O 1
ATOM 646 N N . THR A 1 77 ? 9.445 7.387 -7.854 1.00 85.25 77 THR A N 1
ATOM 647 C CA . THR A 1 77 ? 9.613 8.840 -7.945 1.00 85.25 77 THR A CA 1
ATOM 648 C C . THR A 1 77 ? 9.445 9.546 -6.600 1.00 85.25 77 THR A C 1
ATOM 650 O O . THR A 1 77 ? 8.630 9.179 -5.749 1.00 85.25 77 THR A O 1
ATOM 653 N N . ASN A 1 78 ? 10.198 10.637 -6.423 1.00 85.12 78 ASN A N 1
ATOM 654 C CA . ASN A 1 78 ? 10.056 11.521 -5.263 1.00 85.12 78 ASN A CA 1
ATOM 655 C C . ASN A 1 78 ? 8.664 12.167 -5.201 1.00 85.12 78 ASN A C 1
ATOM 657 O O . ASN A 1 78 ? 8.155 12.431 -4.112 1.00 85.12 78 ASN A O 1
ATOM 661 N N . SER A 1 79 ? 8.047 12.416 -6.358 1.00 84.38 79 SER A N 1
ATOM 662 C CA . SER A 1 79 ? 6.701 12.980 -6.459 1.00 84.38 79 SER A CA 1
ATOM 663 C C . SER A 1 79 ? 5.665 12.047 -5.841 1.00 84.38 79 SER A C 1
ATOM 665 O O . SER A 1 79 ? 4.927 12.476 -4.956 1.00 84.38 79 SER A O 1
ATOM 667 N N . SER A 1 80 ? 5.666 10.766 -6.217 1.00 83.75 80 SER A N 1
ATOM 668 C CA . SER A 1 80 ? 4.749 9.763 -5.662 1.00 83.75 80 SER A CA 1
ATOM 669 C C . SER A 1 80 ? 4.971 9.545 -4.168 1.00 83.75 80 SER A C 1
ATOM 671 O O . SER A 1 80 ? 4.008 9.531 -3.402 1.00 83.75 80 SER A O 1
ATOM 673 N N . TYR A 1 81 ? 6.233 9.507 -3.718 1.00 87.12 81 TYR A N 1
ATOM 674 C CA . TYR A 1 81 ? 6.559 9.478 -2.288 1.00 87.12 81 TYR A CA 1
ATOM 675 C C . TYR A 1 81 ? 5.949 10.671 -1.531 1.00 87.12 81 TYR A C 1
ATOM 677 O O . TYR A 1 81 ? 5.311 10.497 -0.490 1.00 87.12 81 TYR A O 1
ATOM 685 N N . ASN A 1 82 ? 6.115 11.889 -2.054 1.00 85.25 82 ASN A N 1
ATOM 686 C CA . ASN A 1 82 ? 5.598 13.098 -1.415 1.00 85.25 82 ASN A CA 1
ATOM 687 C C . ASN A 1 82 ? 4.066 13.130 -1.414 1.00 85.25 82 ASN A C 1
ATOM 689 O O . ASN A 1 82 ? 3.470 13.451 -0.388 1.00 85.25 82 ASN A O 1
ATOM 693 N N . LEU A 1 83 ? 3.425 12.757 -2.523 1.00 85.81 83 LEU A N 1
ATOM 694 C CA . LEU A 1 83 ? 1.967 12.694 -2.637 1.00 85.81 83 LEU A CA 1
ATOM 695 C C . LEU A 1 83 ? 1.367 11.658 -1.687 1.00 85.81 83 LEU A C 1
ATOM 697 O O . LEU A 1 83 ? 0.361 11.936 -1.030 1.00 85.81 83 LEU A O 1
ATOM 701 N N . PHE A 1 84 ? 2.004 10.497 -1.544 1.00 86.38 84 PHE A N 1
ATOM 702 C CA . PHE A 1 84 ? 1.550 9.482 -0.601 1.00 86.38 84 PHE A CA 1
ATOM 703 C C . PHE A 1 84 ? 1.721 9.953 0.837 1.00 86.38 84 PHE A C 1
ATOM 705 O O . PHE A 1 84 ? 0.809 9.830 1.650 1.00 86.38 84 PHE A O 1
ATOM 712 N N . LYS A 1 85 ? 2.871 10.558 1.149 1.00 86.44 85 LYS A N 1
ATOM 713 C CA . LYS A 1 85 ? 3.137 11.132 2.470 1.00 86.44 85 LYS A CA 1
ATOM 714 C C . LYS A 1 85 ? 2.108 12.208 2.833 1.00 86.44 85 LYS A C 1
ATOM 716 O O . LYS A 1 85 ? 1.607 12.221 3.958 1.00 86.44 85 LYS A O 1
ATOM 721 N N . LEU A 1 86 ? 1.765 13.085 1.890 1.00 86.62 86 LEU A N 1
ATOM 722 C CA . LEU A 1 86 ? 0.713 14.091 2.059 1.00 86.62 86 LEU A CA 1
ATOM 723 C C . LEU A 1 86 ? -0.658 13.433 2.261 1.00 86.62 86 LEU A C 1
ATOM 725 O O . LEU A 1 86 ? -1.382 13.801 3.183 1.00 86.62 86 LEU A O 1
ATOM 729 N N . SER A 1 87 ? -0.974 12.405 1.474 1.00 84.19 87 SER A N 1
ATOM 730 C CA . SER A 1 87 ? -2.221 11.641 1.600 1.00 84.19 87 SER A CA 1
ATOM 731 C C . SER A 1 87 ? -2.338 10.927 2.950 1.00 84.19 87 SER A C 1
ATOM 733 O O . SER A 1 87 ? -3.421 10.873 3.514 1.00 84.19 87 SER A O 1
ATOM 735 N N . MET A 1 88 ? -1.230 10.447 3.517 1.00 83.69 88 MET A N 1
ATOM 736 C CA . MET A 1 88 ? -1.189 9.866 4.865 1.00 83.69 88 MET A CA 1
ATOM 737 C C . MET A 1 88 ? -1.255 10.917 5.984 1.00 83.69 88 MET A C 1
ATOM 739 O O . MET A 1 88 ? -1.551 10.573 7.127 1.00 83.69 88 MET A O 1
ATOM 743 N N . THR A 1 89 ? -0.973 12.187 5.678 1.00 85.00 89 THR A N 1
ATOM 744 C CA . THR A 1 89 ? -1.099 13.305 6.629 1.00 85.00 89 THR A CA 1
ATOM 745 C C . THR A 1 89 ? -2.541 13.814 6.700 1.00 85.00 89 THR A C 1
ATOM 747 O O . THR A 1 89 ? -2.987 14.242 7.761 1.00 85.00 89 THR A O 1
ATOM 750 N N . ASN A 1 90 ? -3.284 13.745 5.591 1.00 86.12 90 ASN A N 1
ATOM 751 C CA . ASN A 1 90 ? -4.709 14.059 5.561 1.00 86.12 90 ASN A CA 1
ATOM 752 C C . ASN A 1 90 ? -5.521 12.910 6.185 1.00 86.12 90 ASN A C 1
ATOM 754 O O . ASN A 1 90 ? -5.429 11.768 5.742 1.00 86.12 90 ASN A O 1
ATOM 758 N N . GLU A 1 91 ? -6.330 13.208 7.204 1.00 84.31 91 GLU A N 1
ATOM 759 C CA . GLU A 1 91 ? -7.091 12.205 7.954 1.00 84.31 91 GLU A CA 1
ATOM 760 C C . GLU A 1 91 ? -8.115 11.443 7.092 1.00 84.31 91 GLU A C 1
ATOM 762 O O . GLU A 1 91 ? -8.275 10.232 7.257 1.00 84.31 91 GLU A O 1
ATOM 767 N N . GLU A 1 92 ? -8.782 12.115 6.151 1.00 82.94 92 GLU A N 1
ATOM 768 C CA . GLU A 1 92 ? -9.775 11.481 5.273 1.00 82.94 92 GLU A CA 1
ATOM 769 C C . GLU A 1 92 ? -9.108 10.498 4.310 1.00 82.94 92 GLU A C 1
ATOM 771 O O . GLU A 1 92 ? -9.480 9.323 4.239 1.00 82.94 92 GLU A O 1
ATOM 776 N N . SER A 1 93 ? -8.059 10.959 3.627 1.00 81.12 93 SER A N 1
ATOM 777 C CA . SER A 1 93 ? -7.264 10.136 2.715 1.00 81.12 93 SER A CA 1
ATOM 778 C C . SER A 1 93 ? -6.603 8.969 3.445 1.00 81.12 93 SER A C 1
ATOM 780 O O . SER A 1 93 ? -6.628 7.839 2.956 1.00 81.12 93 SER A O 1
ATOM 782 N N . ARG A 1 94 ? -6.081 9.202 4.654 1.00 84.31 94 ARG A N 1
ATOM 783 C CA . ARG A 1 94 ? -5.491 8.161 5.498 1.00 84.31 94 ARG A CA 1
ATOM 784 C C . ARG A 1 94 ? -6.497 7.071 5.852 1.00 84.31 94 ARG A C 1
ATOM 786 O O . ARG A 1 94 ? -6.168 5.8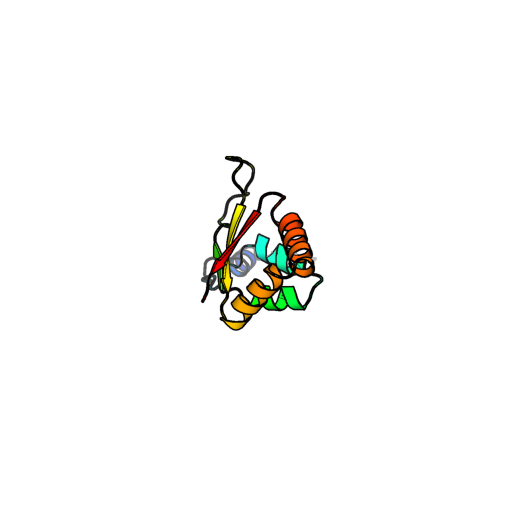99 5.702 1.00 84.31 94 ARG A O 1
ATOM 793 N N . LYS A 1 95 ? -7.718 7.423 6.270 1.00 84.19 95 LYS A N 1
ATOM 794 C CA . LYS A 1 95 ? -8.770 6.437 6.588 1.00 84.19 95 LYS A CA 1
ATOM 795 C C . LYS A 1 95 ? -9.115 5.567 5.381 1.00 84.19 95 LYS A C 1
ATOM 797 O O . LYS A 1 95 ? -9.315 4.363 5.535 1.00 84.19 95 LYS A O 1
ATOM 802 N N . ILE A 1 96 ? -9.158 6.159 4.186 1.00 82.94 96 ILE A N 1
ATOM 803 C CA . ILE A 1 96 ? -9.410 5.431 2.935 1.00 82.94 96 ILE A CA 1
ATOM 804 C C . ILE A 1 96 ? -8.271 4.444 2.658 1.00 82.94 96 ILE A C 1
ATOM 806 O O . ILE A 1 96 ? -8.531 3.257 2.451 1.00 82.94 96 ILE A O 1
ATOM 810 N N . ILE A 1 97 ? -7.019 4.911 2.718 1.00 82.19 97 ILE A N 1
ATOM 811 C CA . ILE A 1 97 ? -5.828 4.078 2.505 1.00 82.19 97 ILE A CA 1
ATOM 812 C C . ILE A 1 97 ? -5.789 2.941 3.532 1.00 82.19 97 ILE A C 1
ATOM 814 O O . ILE A 1 97 ? -5.723 1.775 3.153 1.00 82.19 97 ILE A O 1
ATOM 818 N N . GLU A 1 98 ? -5.910 3.240 4.825 1.00 82.94 98 GLU A N 1
ATOM 819 C CA . GLU A 1 98 ? -5.891 2.228 5.884 1.00 82.94 98 GLU A CA 1
ATOM 820 C C . GLU A 1 98 ? -7.011 1.197 5.714 1.00 82.94 98 GLU A C 1
ATOM 822 O O . GLU A 1 98 ? -6.757 0.009 5.877 1.00 82.94 98 GLU A O 1
ATOM 827 N N . LYS A 1 99 ? -8.227 1.601 5.321 1.00 84.44 99 LYS A N 1
ATOM 828 C CA . LYS A 1 99 ? -9.330 0.664 5.055 1.00 84.44 99 LYS A CA 1
ATOM 829 C C . LYS A 1 99 ? -8.990 -0.311 3.924 1.00 84.44 99 LYS A C 1
ATOM 831 O O . LYS A 1 99 ? -9.209 -1.510 4.072 1.00 84.44 99 LYS A O 1
ATOM 836 N N . ILE A 1 100 ? -8.442 0.182 2.815 1.00 81.62 100 ILE A N 1
ATOM 837 C CA . ILE A 1 100 ? -8.066 -0.648 1.657 1.00 81.62 100 ILE A CA 1
ATOM 838 C C . ILE A 1 100 ? -6.950 -1.626 2.029 1.00 81.62 100 ILE A C 1
ATOM 840 O O . ILE A 1 100 ? -7.006 -2.817 1.706 1.00 81.62 100 ILE A O 1
ATOM 844 N N . PHE A 1 101 ? -5.943 -1.126 2.743 1.00 82.00 101 PHE A N 1
ATOM 845 C CA . PHE A 1 101 ? -4.837 -1.942 3.214 1.00 82.00 101 PHE A CA 1
ATOM 846 C C . PHE A 1 101 ? -5.327 -2.996 4.211 1.00 82.00 101 PHE A C 1
ATOM 848 O O . PHE A 1 101 ? -4.975 -4.160 4.052 1.00 82.00 101 PHE A O 1
ATOM 855 N N . LYS A 1 102 ? -6.220 -2.648 5.147 1.00 81.06 102 LYS A N 1
ATOM 856 C CA . LYS A 1 102 ? -6.826 -3.603 6.089 1.00 81.06 102 LYS A CA 1
ATOM 857 C C . LYS A 1 102 ? -7.616 -4.708 5.402 1.00 81.06 102 LYS A C 1
ATOM 859 O O . LYS A 1 102 ? -7.458 -5.875 5.738 1.00 81.06 102 LYS A O 1
ATOM 864 N N . VAL A 1 103 ? -8.412 -4.366 4.389 1.00 80.88 103 VAL A N 1
ATOM 865 C CA . VAL A 1 103 ? -9.147 -5.362 3.588 1.00 80.88 103 VAL A CA 1
ATOM 866 C C . VAL A 1 103 ? -8.192 -6.322 2.868 1.00 80.88 103 VAL A C 1
ATOM 868 O O . VAL A 1 103 ? -8.519 -7.492 2.673 1.00 80.88 103 VAL A O 1
ATOM 871 N N . THR A 1 104 ? -7.008 -5.848 2.474 1.00 76.31 104 THR A N 1
ATOM 872 C CA . THR A 1 104 ? -6.051 -6.652 1.704 1.00 76.31 104 THR A CA 1
ATOM 873 C C . THR A 1 104 ? -5.106 -7.471 2.589 1.00 76.31 104 THR A C 1
ATOM 875 O O . THR A 1 104 ? -4.810 -8.617 2.248 1.00 76.31 104 THR A O 1
ATOM 878 N N . PHE A 1 105 ? -4.652 -6.916 3.715 1.00 74.88 105 PHE A N 1
ATOM 879 C CA . PHE A 1 105 ? -3.594 -7.495 4.548 1.00 74.88 105 PHE A CA 1
ATOM 880 C C . PHE A 1 105 ? -3.985 -7.780 6.014 1.00 74.88 105 PHE A C 1
ATOM 882 O O . PHE A 1 105 ? -3.190 -8.391 6.722 1.00 74.88 105 PHE A O 1
ATOM 889 N N . GLY A 1 106 ? -5.177 -7.385 6.475 1.00 73.56 106 GLY A N 1
ATOM 890 C CA . GLY A 1 106 ? -5.658 -7.594 7.852 1.00 73.56 106 GLY A CA 1
ATOM 891 C C . GLY A 1 106 ? -5.573 -6.355 8.756 1.00 73.56 106 GLY A C 1
ATOM 892 O O . GLY A 1 106 ? -5.112 -5.297 8.346 1.00 73.56 106 GLY A O 1
ATOM 893 N N . ASP A 1 107 ? -6.044 -6.460 10.000 1.00 69.62 107 ASP A N 1
ATOM 894 C CA . ASP A 1 107 ? -6.233 -5.293 10.881 1.00 69.62 107 ASP A CA 1
ATOM 895 C C . ASP A 1 107 ? -4.938 -4.684 11.445 1.00 69.62 107 ASP A C 1
ATOM 897 O O . ASP A 1 107 ? -4.895 -3.482 11.729 1.00 69.62 107 ASP A O 1
ATOM 901 N N . GLU A 1 108 ? -3.873 -5.478 11.574 1.00 69.81 108 GLU A N 1
ATOM 902 C CA . GLU A 1 108 ? -2.600 -5.062 12.168 1.00 69.81 108 GLU A CA 1
ATOM 903 C C . GLU A 1 108 ? -1.526 -4.848 11.096 1.00 69.81 108 GLU A C 1
ATOM 905 O O . GLU A 1 108 ? -0.693 -5.715 10.838 1.00 69.81 108 GLU A O 1
ATOM 910 N N . ILE A 1 109 ? -1.531 -3.669 10.469 1.00 75.00 109 ILE A N 1
ATOM 911 C CA . ILE A 1 109 ? -0.546 -3.290 9.445 1.00 75.00 109 ILE A CA 1
ATOM 912 C C . ILE A 1 109 ? 0.228 -2.065 9.913 1.00 75.00 109 ILE A C 1
ATOM 914 O O . ILE A 1 109 ? -0.350 -1.043 10.288 1.00 75.00 109 ILE A O 1
ATOM 918 N N . LYS A 1 110 ? 1.553 -2.138 9.824 1.00 77.12 110 LYS A N 1
ATOM 919 C CA . LYS A 1 110 ? 2.447 -0.996 9.989 1.00 77.12 110 LYS A CA 1
ATOM 920 C C . LYS A 1 110 ? 3.005 -0.609 8.625 1.00 77.12 110 LYS A C 1
ATOM 922 O O . LYS A 1 110 ? 3.807 -1.338 8.053 1.00 77.12 110 LYS A O 1
ATOM 927 N N . LEU A 1 111 ? 2.580 0.544 8.116 1.00 79.94 111 LEU A N 1
ATOM 928 C CA . LEU A 1 111 ? 3.055 1.087 6.844 1.00 79.94 111 LEU A CA 1
ATOM 929 C C . LEU A 1 111 ? 4.294 1.957 7.065 1.00 79.94 111 LEU A C 1
ATOM 931 O O . LEU A 1 111 ? 4.251 2.928 7.824 1.00 79.94 111 LEU A O 1
ATOM 935 N N . SER A 1 112 ? 5.384 1.632 6.379 1.00 81.75 112 SER A N 1
ATOM 936 C CA . SER A 1 112 ? 6.553 2.492 6.221 1.00 81.75 112 SER A CA 1
ATOM 937 C C . SER A 1 112 ? 6.751 2.829 4.745 1.00 81.75 112 SER A C 1
ATOM 939 O O . SER A 1 112 ? 6.515 2.016 3.853 1.00 81.75 112 SER A O 1
ATOM 941 N N . ILE A 1 113 ? 7.173 4.063 4.483 1.00 83.81 113 ILE A N 1
ATOM 942 C CA . ILE A 1 113 ? 7.487 4.533 3.135 1.00 83.81 113 ILE A CA 1
ATOM 943 C C . ILE A 1 113 ? 8.955 4.912 3.049 1.00 83.81 113 ILE A C 1
ATOM 945 O O . ILE A 1 113 ? 9.491 5.554 3.955 1.00 83.81 113 ILE A O 1
ATOM 949 N N . GLN A 1 114 ? 9.598 4.527 1.953 1.00 78.75 114 GLN A N 1
ATOM 950 C CA . GLN A 1 114 ? 10.976 4.884 1.647 1.00 78.75 114 GLN A CA 1
ATOM 951 C C . GLN A 1 114 ? 11.039 5.816 0.445 1.00 78.75 114 GLN A C 1
ATOM 953 O O . GLN A 1 114 ? 10.241 5.715 -0.490 1.00 78.75 114 GLN A O 1
ATOM 958 N N . LYS A 1 115 ? 12.006 6.734 0.502 1.00 76.06 115 LYS A N 1
ATOM 959 C CA . LYS A 1 115 ? 12.380 7.553 -0.648 1.00 76.06 115 LYS A CA 1
ATOM 960 C C . LYS A 1 115 ? 13.041 6.667 -1.721 1.00 76.06 115 LYS A C 1
ATOM 962 O O . LYS A 1 115 ? 13.626 5.651 -1.335 1.00 76.06 115 LYS A O 1
ATOM 967 N N . PRO A 1 116 ? 12.938 7.043 -3.007 1.00 73.44 116 PRO A N 1
ATOM 968 C CA . PRO A 1 116 ? 13.692 6.415 -4.090 1.00 73.44 116 PRO A CA 1
ATOM 969 C C . PRO A 1 116 ? 15.200 6.414 -3.821 1.00 73.44 116 PRO A C 1
ATOM 971 O O . PRO A 1 116 ? 15.686 7.390 -3.197 1.00 73.44 116 PRO A O 1
#

Secondary structure (DSSP, 8-state):
--------HHHHHHHT-GGGS--S----HHHHHHHHT---HHHHHHHHSEEEEES--SS----SSS--EEEEEEESSHHHHHHHHHHHHSHHHHHHHHHHHHHHH-S-EEEEEE--

Mean predicted aligned error: 13.02 Å